Protein AF-A0A917JBJ4-F1 (afdb_monomer_lite)

pLDDT: mean 88.42, std 7.36, range [59.53, 96.94]

Secondary structure (DSSP, 8-state):
--EEETTTTEEEEETTEEESTT--HHHHHHHS-GGGEEEEE-SSSEEEEEEEEEEETTEEEEEEEEEETTEEEEEEEEEESSPPP---GGG--HHHHHHHHHHHHHHHHHHTGGGG---

Foldseek 3Di:
DAADPVVQRWGDLDPQDIDDQQAFPVSVCVVDPPVQWDWDDPVPQKIWTWGFQRDGPQKGKIWIFIDRHGTTDDIDMDIDNDGDDDDDPVPDDPVVVVVSVVVVVVVCCVRVNPVPDDD

Radius of gyration: 15.4 Å; chains: 1; bounding box: 36×36×40 Å

Organism: NCBI:txid2005073

Sequence (119 aa):
MPGFDLLKGQIILSENLILCVQTVPSQLFNYFKHEEVKFLDLKNGWMHYQLENVKIQDKYFKFDLAFLGERLKSISFSFQFQTYEPSSWDAWSEKEELQKYALYENWLTIEVGVHRNYP

Structure (mmCIF, N/CA/C/O backbone):
data_AF-A0A917JBJ4-F1
#
_entry.id   AF-A0A917JBJ4-F1
#
loop_
_atom_site.group_PDB
_atom_site.id
_atom_site.type_symbol
_atom_site.label_atom_id
_atom_site.label_alt_id
_atom_site.label_comp_id
_atom_site.label_asym_id
_atom_site.label_entity_id
_atom_site.label_seq_id
_atom_site.pdbx_PDB_ins_code
_atom_site.Cartn_x
_atom_site.Cartn_y
_atom_site.Cartn_z
_atom_site.occupancy
_atom_site.B_iso_or_equiv
_atom_site.auth_seq_id
_atom_site.auth_comp_id
_atom_site.auth_asym_id
_atom_site.auth_atom_id
_atom_site.pdbx_PDB_model_num
ATOM 1 N N . MET A 1 1 ? -17.135 -2.702 -6.523 1.00 68.00 1 MET A N 1
ATOM 2 C CA . MET A 1 1 ? -16.936 -1.756 -5.399 1.00 68.00 1 MET A CA 1
ATOM 3 C C . MET A 1 1 ? -15.459 -1.742 -5.031 1.00 68.00 1 MET A C 1
ATOM 5 O O . MET A 1 1 ? -14.867 -2.815 -5.096 1.00 68.00 1 MET A O 1
ATOM 9 N N . PRO A 1 2 ? -14.869 -0.583 -4.684 1.00 84.88 2 PRO A N 1
ATOM 10 C CA . PRO A 1 2 ? -13.490 -0.515 -4.212 1.00 84.88 2 PRO A CA 1
ATOM 11 C C . PRO A 1 2 ? -13.293 -1.336 -2.933 1.00 84.88 2 PRO A C 1
ATOM 13 O O . PRO A 1 2 ? -14.166 -1.330 -2.062 1.00 84.88 2 PRO A O 1
ATOM 16 N N . GLY A 1 3 ? -12.168 -2.035 -2.822 1.00 87.25 3 GLY A N 1
ATOM 17 C CA . GLY A 1 3 ? -11.895 -2.940 -1.707 1.00 87.25 3 GLY A CA 1
ATOM 18 C C . GLY A 1 3 ? -10.786 -3.943 -2.008 1.00 87.25 3 GLY A C 1
ATOM 19 O O . GLY A 1 3 ? -10.037 -3.794 -2.974 1.00 87.25 3 GLY A O 1
ATOM 20 N N . PHE A 1 4 ? -10.692 -4.972 -1.172 1.00 87.69 4 PHE A N 1
ATOM 21 C CA . PHE A 1 4 ? -9.635 -5.977 -1.223 1.00 87.69 4 PHE A CA 1
ATOM 22 C C . PHE A 1 4 ? -10.232 -7.338 -1.605 1.00 87.69 4 PHE A C 1
ATOM 24 O O . PHE A 1 4 ? -11.104 -7.853 -0.913 1.00 87.69 4 PHE A O 1
ATOM 31 N N . ASP A 1 5 ? -9.762 -7.930 -2.706 1.00 88.12 5 ASP A N 1
ATOM 32 C CA . ASP A 1 5 ? -10.025 -9.334 -3.051 1.00 88.12 5 ASP A CA 1
ATOM 33 C C . ASP A 1 5 ? -8.779 -10.147 -2.689 1.00 88.12 5 ASP A C 1
ATOM 35 O O . ASP A 1 5 ? -7.859 -10.352 -3.488 1.00 88.12 5 ASP A O 1
ATOM 39 N N . LEU A 1 6 ? -8.732 -10.567 -1.426 1.00 79.62 6 LEU A N 1
ATOM 40 C CA . LEU A 1 6 ? -7.573 -11.241 -0.847 1.00 79.62 6 LEU A CA 1
ATOM 41 C C . LEU A 1 6 ? -7.350 -12.641 -1.426 1.00 79.6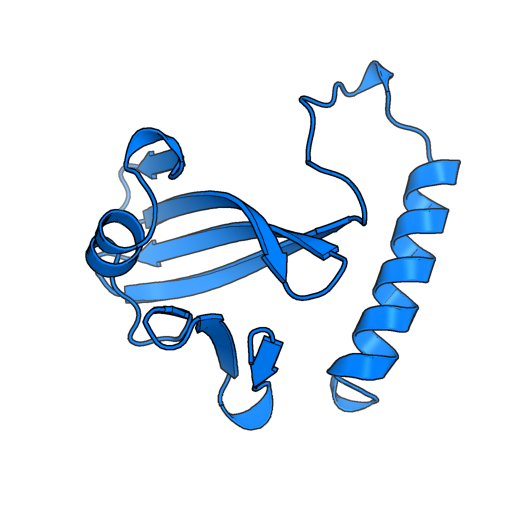2 6 LEU A C 1
ATOM 43 O O . LEU A 1 6 ? -6.209 -13.084 -1.509 1.00 79.62 6 LEU A O 1
ATOM 47 N N . LEU A 1 7 ? -8.411 -13.314 -1.888 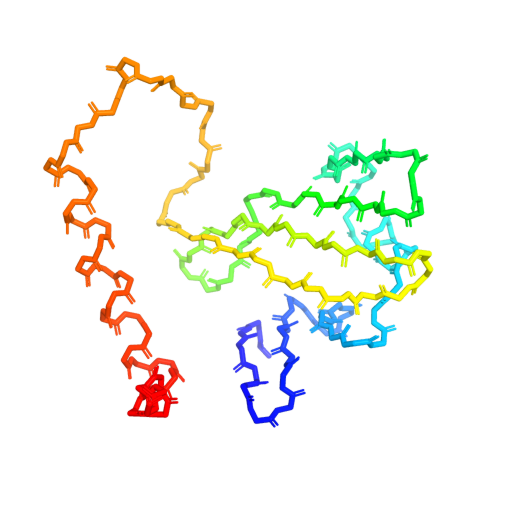1.00 81.88 7 LEU A N 1
ATOM 48 C CA . LEU A 1 7 ? -8.308 -14.641 -2.506 1.00 81.88 7 LEU A CA 1
ATOM 49 C C . LEU A 1 7 ? -7.540 -14.589 -3.828 1.00 81.88 7 LEU A C 1
ATOM 51 O O . LEU A 1 7 ? -6.841 -15.539 -4.179 1.00 81.88 7 LEU A O 1
ATOM 55 N N . LYS A 1 8 ? -7.663 -13.478 -4.558 1.00 86.31 8 LYS A N 1
ATOM 56 C CA . LYS A 1 8 ? -6.949 -13.257 -5.821 1.00 86.31 8 LYS A CA 1
ATOM 57 C C . LYS A 1 8 ? -5.694 -12.401 -5.668 1.00 86.31 8 LYS A C 1
ATOM 59 O O . LYS A 1 8 ? -4.992 -12.198 -6.657 1.00 86.31 8 LYS A O 1
ATOM 64 N N . GLY A 1 9 ? -5.421 -11.884 -4.469 1.00 85.44 9 GLY A N 1
ATOM 65 C CA . GLY A 1 9 ? -4.334 -10.936 -4.229 1.00 85.44 9 GLY A CA 1
ATOM 66 C C . GLY A 1 9 ? -4.514 -9.637 -5.017 1.00 85.44 9 GLY A C 1
ATOM 67 O O . GLY A 1 9 ? -3.570 -9.166 -5.652 1.00 85.44 9 GLY A O 1
ATOM 68 N N . GLN A 1 10 ? -5.736 -9.098 -5.038 1.00 91.94 10 GLN A N 1
ATOM 69 C CA . GLN A 1 10 ? -6.087 -7.904 -5.804 1.00 91.94 10 GLN A CA 1
ATOM 70 C C . GLN A 1 10 ? -6.599 -6.788 -4.895 1.00 91.94 10 GLN A C 1
ATOM 72 O O . GLN A 1 10 ? -7.366 -7.027 -3.962 1.00 91.94 10 GLN A O 1
ATOM 77 N N . ILE A 1 11 ? -6.227 -5.552 -5.217 1.00 92.31 11 ILE A N 1
ATOM 78 C CA . ILE A 1 11 ? -6.808 -4.348 -4.616 1.00 92.31 11 ILE A CA 1
ATOM 79 C C . ILE A 1 11 ? -7.584 -3.623 -5.707 1.00 92.31 11 ILE A C 1
ATOM 81 O O . ILE A 1 11 ? -7.017 -3.173 -6.701 1.00 92.31 11 ILE A O 1
ATOM 85 N N . ILE A 1 12 ? -8.894 -3.530 -5.535 1.00 92.75 12 ILE A N 1
ATOM 86 C CA . ILE A 1 12 ? -9.800 -2.912 -6.496 1.00 92.75 12 ILE A CA 1
ATOM 87 C C . ILE A 1 12 ? -9.949 -1.450 -6.087 1.00 92.75 12 ILE A C 1
ATOM 89 O O . ILE A 1 12 ? -10.547 -1.156 -5.053 1.00 92.75 12 ILE A O 1
ATOM 93 N N . LEU A 1 13 ? -9.410 -0.528 -6.883 1.00 91.00 13 LEU A N 1
ATOM 94 C CA . LEU A 1 13 ? -9.558 0.912 -6.641 1.00 91.00 13 LEU A CA 1
ATOM 95 C C . LEU A 1 13 ? -10.783 1.470 -7.368 1.00 91.00 13 LEU A C 1
ATOM 97 O O . LEU A 1 13 ? -11.498 2.319 -6.841 1.00 91.00 13 LEU A O 1
ATOM 101 N N . SER A 1 14 ? -11.055 0.951 -8.563 1.00 87.50 14 SER A N 1
ATOM 102 C CA . SER A 1 14 ? -12.265 1.209 -9.343 1.00 87.50 14 SER A CA 1
ATOM 103 C C . SER A 1 14 ? -12.475 0.088 -10.364 1.00 87.50 14 SER A C 1
ATOM 105 O O . SER A 1 14 ? -11.680 -0.847 -10.441 1.00 87.50 14 SER A O 1
ATOM 107 N N . GLU A 1 15 ? -13.520 0.191 -11.185 1.00 84.50 15 GLU A N 1
ATOM 108 C CA . GLU A 1 15 ? -13.716 -0.707 -12.335 1.00 84.50 15 GLU A CA 1
ATOM 109 C C . GLU A 1 15 ? -12.579 -0.605 -13.367 1.00 84.50 15 GLU A C 1
ATOM 111 O O . GLU A 1 15 ? -12.339 -1.551 -14.111 1.00 84.50 15 GLU A O 1
ATOM 116 N N . ASN A 1 16 ? -11.841 0.512 -13.370 1.00 87.38 16 ASN A N 1
ATOM 117 C CA . ASN A 1 16 ? -10.790 0.803 -14.346 1.00 87.38 16 ASN A CA 1
ATOM 118 C C . ASN A 1 16 ? -9.368 0.611 -13.797 1.00 87.38 16 ASN A C 1
ATOM 120 O O . ASN A 1 16 ? -8.409 0.707 -14.562 1.00 87.38 16 ASN A O 1
ATOM 124 N N . LEU A 1 17 ? -9.207 0.354 -12.494 1.00 91.38 17 LEU A N 1
ATOM 125 C CA . LEU A 1 17 ? -7.897 0.110 -11.895 1.00 91.38 17 LEU A CA 1
ATOM 126 C C . LEU A 1 17 ? -7.973 -0.950 -10.794 1.00 91.38 17 LEU A C 1
ATOM 128 O O . LEU A 1 17 ? -8.534 -0.733 -9.716 1.00 91.38 17 LEU A O 1
ATOM 132 N N . ILE A 1 18 ? -7.331 -2.080 -11.081 1.00 94.44 18 ILE A N 1
ATOM 133 C CA . ILE A 1 18 ? -7.101 -3.188 -10.158 1.00 94.44 18 ILE A CA 1
ATOM 134 C C . ILE A 1 18 ? -5.588 -3.324 -9.998 1.00 94.44 18 ILE A C 1
ATOM 136 O O . ILE A 1 18 ? -4.870 -3.497 -10.986 1.00 94.44 18 ILE A O 1
ATOM 140 N N . LEU A 1 19 ? -5.109 -3.232 -8.760 1.00 94.31 19 LEU A N 1
ATOM 141 C CA . LEU A 1 19 ? -3.712 -3.471 -8.423 1.00 94.31 19 LEU A CA 1
ATOM 142 C C . LEU A 1 19 ? -3.506 -4.967 -8.180 1.00 94.31 19 LEU A C 1
ATOM 144 O O . LEU A 1 19 ? -4.147 -5.555 -7.307 1.00 94.31 19 LEU A O 1
ATOM 148 N N . CYS A 1 20 ? -2.626 -5.580 -8.962 1.00 93.62 20 CYS A N 1
ATOM 149 C CA . CYS A 1 20 ? -2.291 -6.998 -8.924 1.00 93.62 20 CYS A CA 1
ATOM 150 C C . CYS A 1 20 ? -0.936 -7.246 -9.606 1.00 93.62 20 CYS A C 1
ATOM 152 O O . CYS A 1 20 ? -0.303 -6.333 -10.128 1.00 93.62 20 CYS A O 1
ATOM 154 N N . VAL A 1 21 ? -0.480 -8.498 -9.654 1.00 92.44 21 VAL A N 1
ATOM 155 C CA . VAL A 1 21 ? 0.819 -8.849 -10.263 1.00 92.44 21 VAL A CA 1
ATOM 156 C C . VAL A 1 21 ? 0.931 -8.490 -11.756 1.00 92.44 21 VAL A C 1
ATOM 158 O O . VAL A 1 21 ? 2.038 -8.370 -12.276 1.00 92.44 21 VAL A O 1
ATOM 161 N N . GLN A 1 22 ? -0.196 -8.315 -12.455 1.00 93.25 22 GLN A N 1
ATOM 162 C CA . GLN A 1 22 ? -0.236 -7.880 -13.855 1.00 93.25 22 GLN A CA 1
ATOM 163 C C . GLN A 1 22 ? -0.251 -6.355 -14.021 1.00 93.25 22 GLN A C 1
ATOM 165 O O . GLN A 1 22 ? -0.196 -5.882 -15.155 1.00 93.25 22 GLN A O 1
ATOM 170 N N .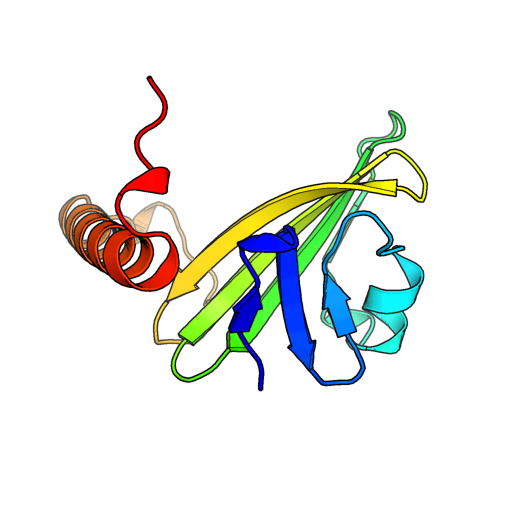 THR A 1 23 ? -0.348 -5.591 -12.931 1.00 94.81 23 THR A N 1
ATOM 171 C CA . THR A 1 23 ? -0.322 -4.133 -13.005 1.00 94.81 23 THR A CA 1
ATOM 172 C C . THR A 1 23 ? 1.018 -3.660 -13.554 1.00 94.81 23 THR A C 1
ATOM 174 O O . THR A 1 23 ? 2.071 -4.132 -13.123 1.00 94.81 23 THR A O 1
ATOM 177 N N . VAL A 1 24 ? 0.963 -2.699 -14.474 1.00 94.50 24 VAL A N 1
ATOM 178 C CA . VAL A 1 24 ? 2.124 -2.017 -15.059 1.00 94.50 24 VAL A CA 1
ATOM 179 C C . VAL A 1 24 ? 2.100 -0.524 -14.708 1.00 94.50 24 VAL A C 1
ATOM 181 O O . VAL A 1 24 ? 1.014 0.040 -14.533 1.00 94.50 24 VAL A O 1
ATOM 184 N N . PRO A 1 25 ? 3.256 0.159 -14.637 1.00 92.88 25 PRO A N 1
ATOM 185 C CA . PRO A 1 25 ? 3.317 1.575 -14.274 1.00 92.88 25 PRO A CA 1
ATOM 186 C C . PRO A 1 25 ? 2.425 2.497 -15.111 1.00 92.88 25 PRO A C 1
ATOM 188 O O . PRO A 1 25 ? 1.814 3.419 -14.574 1.00 92.88 25 PRO A O 1
ATOM 191 N N . SER A 1 26 ? 2.292 2.240 -16.415 1.00 91.62 26 SER A N 1
ATOM 192 C CA . SER A 1 26 ? 1.465 3.065 -17.307 1.00 91.62 26 SER A CA 1
ATOM 193 C C . SER A 1 26 ? -0.015 3.092 -16.907 1.00 91.62 26 SER A C 1
ATOM 195 O O . SER A 1 26 ? -0.678 4.109 -17.091 1.00 91.62 26 SER A O 1
ATOM 197 N N . GLN A 1 27 ? -0.533 2.027 -16.285 1.00 92.38 27 GLN A N 1
ATOM 198 C CA . GLN A 1 27 ? -1.905 2.009 -15.770 1.00 92.38 27 GLN A CA 1
ATOM 199 C C . GLN A 1 27 ? -2.101 2.993 -14.615 1.00 92.38 27 GLN A C 1
ATOM 201 O O . GLN A 1 27 ? -3.181 3.566 -14.493 1.00 92.38 27 GLN A O 1
ATOM 206 N N . LEU A 1 28 ? -1.064 3.228 -13.800 1.00 92.12 28 LEU A N 1
ATOM 207 C CA . LEU A 1 28 ? -1.127 4.192 -12.701 1.00 92.12 28 LEU A CA 1
ATOM 208 C C . LEU A 1 28 ? -1.287 5.612 -13.247 1.00 92.12 28 LEU A C 1
ATOM 210 O O . LEU A 1 28 ? -2.186 6.324 -12.821 1.00 92.12 28 LEU A O 1
ATOM 214 N N . PHE A 1 29 ? -0.480 5.992 -14.239 1.00 89.69 29 PHE A N 1
ATOM 215 C CA . PHE A 1 29 ? -0.524 7.329 -14.847 1.00 89.69 29 PHE A CA 1
ATOM 216 C C . PHE A 1 29 ? -1.745 7.578 -15.738 1.00 89.69 29 PHE A C 1
ATOM 218 O O . PHE A 1 29 ? -2.117 8.725 -15.963 1.00 89.69 29 PHE A O 1
ATOM 225 N N . ASN A 1 30 ? -2.371 6.521 -16.259 1.00 89.62 30 ASN A N 1
ATOM 226 C CA . ASN A 1 30 ? -3.625 6.649 -17.000 1.00 89.62 30 ASN A CA 1
ATOM 227 C C . ASN A 1 30 ? -4.820 6.906 -16.074 1.00 89.62 30 ASN A C 1
ATOM 229 O O . ASN A 1 30 ? -5.810 7.499 -16.499 1.00 89.62 30 ASN A O 1
ATOM 233 N N . TYR A 1 31 ? -4.753 6.408 -14.838 1.00 90.38 31 TYR A N 1
ATOM 234 C CA . TYR A 1 31 ? -5.841 6.515 -13.873 1.00 90.38 31 TYR A CA 1
ATOM 235 C C . TYR A 1 31 ? -5.695 7.729 -12.952 1.00 90.38 31 TYR A C 1
ATOM 237 O O . TYR A 1 31 ? -6.649 8.480 -12.759 1.00 90.38 31 TYR A O 1
ATOM 245 N N . PHE A 1 32 ? -4.507 7.916 -12.382 1.00 88.25 32 PHE A N 1
ATOM 246 C CA . PHE A 1 32 ? -4.162 9.065 -11.555 1.00 88.25 32 PHE A CA 1
ATOM 247 C C . PHE A 1 32 ? -3.584 10.171 -12.422 1.00 88.25 32 PHE A C 1
ATOM 249 O O . PHE A 1 32 ? -2.899 9.902 -13.410 1.00 88.25 32 PHE A O 1
ATOM 256 N N . LYS A 1 33 ? -3.794 11.430 -12.037 1.00 83.69 33 LYS A N 1
ATOM 257 C CA . LYS A 1 33 ? -3.079 12.518 -12.710 1.00 83.69 33 LYS A CA 1
ATOM 258 C C . LYS A 1 33 ? -1.584 12.360 -12.444 1.00 83.69 33 LYS A C 1
ATOM 260 O O . LYS A 1 33 ? -1.188 11.983 -11.346 1.00 83.69 33 LYS A O 1
ATOM 265 N N . HIS A 1 34 ? -0.740 12.689 -13.422 1.00 73.75 34 HIS A N 1
ATOM 266 C CA . HIS A 1 34 ? 0.718 12.556 -13.292 1.00 73.75 34 HIS A CA 1
ATOM 267 C C . HIS A 1 34 ? 1.292 13.201 -12.016 1.00 73.75 34 HIS A C 1
ATOM 269 O O . HIS A 1 34 ? 2.231 12.670 -11.436 1.00 73.75 34 HIS A O 1
ATOM 275 N N . GLU A 1 35 ? 0.715 14.318 -11.570 1.00 74.19 35 GLU A N 1
ATOM 276 C CA . GLU A 1 35 ? 1.107 15.050 -10.355 1.00 74.19 35 GLU A CA 1
ATOM 277 C C . GLU A 1 35 ? 0.749 14.337 -9.036 1.00 74.19 35 GLU A C 1
ATOM 279 O O . GLU A 1 35 ? 1.341 14.622 -7.998 1.00 74.19 35 GLU A O 1
ATOM 284 N N . GLU A 1 36 ? -0.187 13.389 -9.073 1.00 83.31 36 GLU A N 1
ATOM 285 C CA . GLU A 1 36 ? -0.661 12.627 -7.910 1.00 83.31 36 GLU A CA 1
ATOM 286 C C . GLU A 1 36 ? 0.172 11.356 -7.669 1.00 83.31 36 GLU A C 1
ATOM 288 O O . GLU A 1 36 ? 0.077 10.742 -6.605 1.00 83.31 36 GLU A O 1
ATOM 293 N N . VAL A 1 37 ? 1.009 10.966 -8.639 1.00 90.19 37 VAL A N 1
ATOM 294 C CA . VAL A 1 37 ? 1.874 9.784 -8.558 1.00 90.19 37 VAL A CA 1
ATOM 295 C C . VAL A 1 37 ? 3.310 10.224 -8.302 1.00 90.19 37 VAL A C 1
ATOM 297 O O . VAL A 1 37 ? 4.026 10.654 -9.207 1.00 90.19 37 VAL A O 1
ATOM 300 N N . LYS A 1 38 ? 3.769 10.069 -7.060 1.00 91.31 38 LYS A N 1
ATOM 301 C CA . LYS A 1 38 ? 5.186 10.255 -6.732 1.00 91.31 38 LYS A CA 1
ATOM 302 C C . LYS A 1 38 ? 5.966 9.035 -7.219 1.00 91.31 38 LYS A C 1
ATOM 304 O O . LYS A 1 38 ? 5.523 7.903 -7.046 1.00 91.31 38 LYS A O 1
ATOM 309 N N . PHE A 1 39 ? 7.132 9.258 -7.811 1.00 91.88 39 PHE A N 1
ATOM 310 C CA . PHE A 1 39 ? 7.958 8.203 -8.394 1.00 91.88 39 PHE A CA 1
ATOM 311 C C . PHE A 1 39 ? 9.405 8.308 -7.913 1.00 91.88 39 PHE A C 1
ATOM 313 O O . PHE A 1 39 ? 9.971 9.401 -7.864 1.00 91.88 39 PHE A O 1
ATOM 320 N N . LEU A 1 40 ? 10.005 7.161 -7.600 1.00 94.19 40 LEU A N 1
ATOM 321 C CA . LEU A 1 40 ? 11.406 7.033 -7.224 1.00 94.19 40 LEU A CA 1
ATOM 322 C C . LEU A 1 40 ? 12.060 5.882 -7.997 1.00 94.19 40 LEU A C 1
ATOM 324 O O . LEU A 1 40 ? 11.687 4.721 -7.842 1.00 94.19 40 LEU A O 1
ATOM 328 N N . ASP A 1 41 ? 13.076 6.211 -8.792 1.00 95.38 41 ASP A N 1
ATOM 329 C CA . ASP A 1 41 ? 13.951 5.244 -9.459 1.00 95.38 41 ASP A CA 1
ATOM 330 C C . ASP A 1 41 ? 15.209 5.022 -8.614 1.00 95.38 41 ASP A C 1
ATOM 332 O O . ASP A 1 41 ? 16.019 5.939 -8.443 1.00 95.38 41 ASP A O 1
ATOM 336 N N . LEU A 1 42 ? 15.388 3.799 -8.109 1.00 93.94 42 LEU A N 1
ATOM 337 C CA . LEU A 1 42 ? 16.540 3.423 -7.284 1.00 93.94 42 LEU A CA 1
ATOM 338 C C . LEU A 1 42 ? 17.811 3.141 -8.104 1.00 93.94 42 LEU A C 1
ATOM 340 O O . LEU A 1 42 ? 18.842 2.787 -7.533 1.00 93.94 42 LEU A O 1
ATOM 344 N N . LYS A 1 43 ? 17.764 3.284 -9.438 1.00 94.81 43 LYS A N 1
ATOM 345 C CA . LYS A 1 43 ? 18.890 3.093 -10.373 1.00 94.81 43 LYS A CA 1
ATOM 346 C C . LYS A 1 43 ? 19.510 1.694 -10.346 1.00 94.81 43 LYS A C 1
ATOM 348 O O . LYS A 1 43 ? 20.643 1.497 -10.773 1.00 94.81 43 LYS A O 1
ATOM 353 N N . ASN A 1 44 ? 18.744 0.707 -9.898 1.00 94.31 44 ASN A N 1
ATOM 354 C CA . ASN A 1 44 ? 19.122 -0.708 -9.849 1.00 94.31 44 ASN A CA 1
ATOM 355 C C . ASN A 1 44 ? 18.033 -1.618 -10.457 1.00 94.31 44 ASN A C 1
ATOM 357 O O . ASN A 1 44 ? 17.976 -2.811 -10.167 1.00 94.31 44 ASN A O 1
ATOM 361 N N . GLY A 1 45 ? 17.148 -1.039 -11.275 1.00 94.25 45 GLY A N 1
ATOM 362 C CA . GLY A 1 45 ? 15.989 -1.709 -11.868 1.00 94.25 45 GLY A CA 1
ATOM 363 C C . GLY A 1 45 ? 14.720 -1.658 -11.013 1.00 94.25 45 GLY A C 1
ATOM 364 O O . GLY A 1 45 ? 13.646 -1.962 -11.538 1.00 94.25 45 GLY A O 1
ATOM 365 N N . TRP A 1 46 ? 14.822 -1.259 -9.740 1.00 96.81 46 TRP A N 1
ATOM 366 C CA . TRP A 1 46 ? 13.665 -1.042 -8.877 1.00 96.81 46 TRP A CA 1
ATOM 367 C C . TRP A 1 46 ? 13.096 0.364 -9.014 1.00 96.81 46 TRP A C 1
ATOM 369 O O . TRP A 1 46 ? 13.819 1.363 -9.007 1.00 96.81 46 TRP A O 1
ATOM 379 N N . MET A 1 47 ? 11.773 0.416 -9.087 1.00 96.81 47 MET A N 1
ATOM 380 C CA . MET A 1 47 ? 10.985 1.630 -9.223 1.00 96.81 47 MET A CA 1
ATOM 381 C C . MET A 1 47 ? 9.858 1.615 -8.199 1.00 96.81 47 MET A C 1
ATOM 383 O O . MET A 1 47 ? 9.101 0.649 -8.133 1.00 96.81 47 MET A O 1
ATOM 387 N N . HIS A 1 48 ? 9.738 2.682 -7.419 1.00 96.69 48 HIS A N 1
ATOM 388 C CA . HIS A 1 48 ? 8.673 2.849 -6.438 1.00 96.69 48 HIS A CA 1
ATOM 389 C C . HIS A 1 48 ? 7.698 3.922 -6.909 1.00 96.69 48 HIS A C 1
ATOM 391 O O . HIS A 1 48 ? 8.111 5.018 -7.293 1.00 96.69 48 HIS A O 1
ATOM 397 N N . TYR A 1 49 ? 6.407 3.608 -6.854 1.00 95.88 49 TYR A N 1
ATOM 398 C CA . TYR A 1 49 ? 5.321 4.540 -7.136 1.00 95.88 49 TYR A CA 1
ATOM 399 C C . TYR A 1 49 ? 4.495 4.712 -5.872 1.00 95.88 49 TYR A C 1
ATOM 401 O O . TYR A 1 49 ? 3.971 3.738 -5.331 1.00 95.88 49 TYR A O 1
ATOM 409 N N . GLN A 1 50 ? 4.386 5.949 -5.405 1.00 94.81 50 GLN A N 1
ATOM 410 C CA . GLN A 1 50 ? 3.628 6.288 -4.214 1.00 94.81 50 GLN A CA 1
ATOM 411 C C . GLN A 1 50 ? 2.348 7.007 -4.604 1.00 94.81 50 GLN A C 1
ATOM 413 O O . GLN A 1 50 ? 2.369 8.006 -5.326 1.00 94.81 50 GLN A O 1
ATOM 418 N N . LEU A 1 51 ? 1.242 6.481 -4.090 1.00 93.75 51 LEU A N 1
ATOM 419 C CA . LEU A 1 51 ? -0.093 7.037 -4.239 1.00 93.75 51 LEU A CA 1
ATOM 420 C C . LEU A 1 51 ? -0.559 7.451 -2.851 1.00 93.75 51 LEU A C 1
ATOM 422 O O . LEU A 1 51 ? -0.555 6.635 -1.930 1.00 93.75 51 LEU A O 1
ATOM 426 N N . GLU A 1 52 ? -0.956 8.703 -2.684 1.00 91.88 52 GLU A N 1
ATOM 427 C CA . GLU A 1 52 ? -1.452 9.222 -1.409 1.00 91.88 52 GLU A CA 1
ATOM 428 C C . GLU A 1 52 ? -2.930 9.586 -1.531 1.00 91.88 52 GLU A C 1
ATOM 430 O O . GLU A 1 52 ? -3.420 9.896 -2.614 1.00 91.88 52 GLU A O 1
ATOM 435 N N . ASN A 1 53 ? -3.650 9.553 -0.407 1.00 91.81 53 ASN A N 1
ATOM 436 C CA . ASN A 1 53 ? -5.058 9.952 -0.330 1.00 91.81 53 ASN A CA 1
ATOM 437 C C . ASN A 1 53 ? -6.009 9.169 -1.255 1.00 91.81 53 ASN A C 1
ATOM 439 O O . ASN A 1 53 ? -7.071 9.668 -1.632 1.00 91.81 53 ASN A O 1
ATOM 443 N N . VAL A 1 54 ? -5.682 7.912 -1.565 1.00 91.56 54 VAL A N 1
ATOM 444 C CA . VAL A 1 54 ? -6.557 7.035 -2.351 1.00 91.56 54 VAL A CA 1
ATOM 445 C C . VAL A 1 54 ? -7.746 6.621 -1.488 1.00 91.56 54 VAL A C 1
ATOM 447 O O . VAL A 1 54 ? -7.595 5.886 -0.513 1.00 91.56 54 VAL A O 1
ATOM 450 N N . LYS A 1 55 ? -8.943 7.103 -1.826 1.00 90.75 55 LYS A N 1
ATOM 451 C CA . LYS A 1 55 ? -10.146 6.830 -1.038 1.00 90.75 55 LYS A CA 1
ATOM 452 C C . LYS A 1 55 ? -10.718 5.447 -1.352 1.00 90.75 55 LYS A C 1
ATOM 454 O O . LYS A 1 55 ? -11.140 5.189 -2.477 1.00 90.75 55 LYS A O 1
ATOM 459 N N . ILE A 1 56 ? -10.800 4.589 -0.338 1.00 89.75 56 ILE A N 1
ATOM 460 C CA . ILE A 1 56 ? -11.478 3.290 -0.394 1.00 89.75 56 ILE A CA 1
ATOM 461 C C . ILE A 1 56 ? -12.481 3.268 0.757 1.00 89.75 56 ILE A C 1
ATOM 463 O O . ILE A 1 56 ? -12.098 3.283 1.926 1.00 89.75 56 ILE A O 1
ATOM 467 N N . GLN A 1 57 ? -13.773 3.261 0.419 1.00 87.75 57 GLN A N 1
ATOM 468 C CA . GLN A 1 57 ? -14.867 3.423 1.383 1.00 87.75 57 GLN A CA 1
ATOM 469 C C . GLN A 1 57 ? -14.715 4.730 2.200 1.00 87.75 57 GLN A C 1
ATOM 471 O O . GLN A 1 57 ? -14.677 5.823 1.628 1.00 87.75 57 GLN A O 1
ATOM 476 N N . ASP A 1 58 ? -14.651 4.633 3.526 1.00 89.69 58 ASP A N 1
ATOM 477 C CA . ASP A 1 58 ? -14.507 5.723 4.499 1.00 89.69 58 ASP A CA 1
ATOM 478 C C . ASP A 1 58 ? -13.044 6.003 4.898 1.00 89.69 58 ASP A C 1
ATOM 480 O O . ASP A 1 58 ? -12.792 6.805 5.795 1.00 89.69 58 ASP A O 1
ATOM 484 N N . LYS A 1 59 ? -12.076 5.356 4.239 1.00 91.06 59 LYS A N 1
ATOM 485 C CA . LYS A 1 59 ? -10.649 5.430 4.573 1.00 91.06 59 LYS A CA 1
ATOM 486 C C . LYS A 1 59 ? -9.848 6.021 3.418 1.00 91.06 59 LYS A C 1
ATOM 488 O O . LYS A 1 59 ? -10.166 5.819 2.244 1.00 91.06 59 LYS A O 1
ATOM 493 N N . TYR A 1 60 ? -8.774 6.714 3.766 1.00 93.00 60 TYR A N 1
ATOM 494 C CA . TYR A 1 60 ? -7.766 7.205 2.838 1.00 93.00 60 TYR A CA 1
ATOM 495 C C . TYR A 1 60 ? -6.522 6.345 2.974 1.00 93.00 60 TYR A C 1
ATOM 497 O O . TYR A 1 60 ? -5.991 6.191 4.072 1.00 93.00 60 TYR A O 1
ATOM 505 N N . PHE A 1 61 ? -6.073 5.790 1.856 1.00 93.06 61 PHE A N 1
ATOM 506 C CA . PHE A 1 61 ? -4.914 4.920 1.779 1.00 93.06 61 PHE A CA 1
ATOM 507 C C . PHE A 1 61 ? -3.716 5.656 1.188 1.00 93.06 61 PHE A C 1
ATOM 509 O O . PHE A 1 61 ? -3.843 6.467 0.265 1.00 93.06 61 PHE A O 1
ATOM 516 N N . LYS A 1 62 ? -2.543 5.305 1.705 1.00 93.56 62 LYS A N 1
ATOM 517 C CA . LYS A 1 62 ? -1.251 5.565 1.086 1.00 93.56 62 LYS A CA 1
ATOM 518 C C . LYS A 1 62 ? -0.667 4.236 0.625 1.00 93.56 62 LY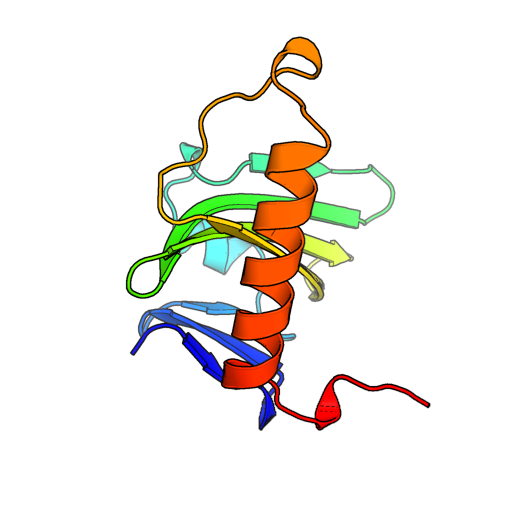S A C 1
ATOM 520 O O . LYS A 1 62 ? -0.444 3.359 1.457 1.00 93.56 62 LYS A O 1
ATOM 525 N N . PHE A 1 63 ? -0.417 4.108 -0.673 1.00 94.56 63 PHE A N 1
ATOM 526 C CA . PHE A 1 63 ? 0.200 2.938 -1.294 1.00 94.56 63 PHE A CA 1
ATOM 527 C C . PHE A 1 63 ? 1.642 3.241 -1.704 1.00 94.56 63 PHE A C 1
ATOM 529 O O . PHE A 1 63 ? 1.922 4.316 -2.228 1.00 94.56 63 PHE A O 1
ATOM 536 N N . ASP A 1 64 ? 2.527 2.268 -1.514 1.00 95.56 64 ASP A N 1
ATOM 537 C CA . ASP A 1 64 ? 3.846 2.176 -2.137 1.00 95.56 64 ASP A CA 1
ATOM 538 C C . ASP A 1 64 ? 3.865 0.903 -2.992 1.00 95.56 64 ASP A C 1
ATOM 540 O O . ASP A 1 64 ? 3.675 -0.210 -2.493 1.00 95.56 64 ASP A O 1
ATOM 544 N N . LEU A 1 65 ? 4.013 1.082 -4.302 1.00 96.50 65 LEU A N 1
ATOM 545 C CA . LEU A 1 65 ? 4.066 0.002 -5.274 1.00 96.50 65 LEU A CA 1
ATOM 546 C C . LEU A 1 65 ? 5.501 -0.134 -5.769 1.00 96.50 65 LEU A C 1
ATOM 548 O O . LEU A 1 65 ? 6.003 0.765 -6.446 1.00 96.50 65 LEU A O 1
ATOM 552 N N . ALA A 1 66 ? 6.139 -1.263 -5.467 1.00 96.75 66 ALA A N 1
ATOM 553 C CA . ALA A 1 66 ? 7.498 -1.535 -5.916 1.00 96.75 66 ALA A CA 1
ATOM 554 C C . ALA A 1 66 ? 7.485 -2.436 -7.151 1.00 96.75 66 ALA A C 1
ATOM 556 O O . ALA A 1 66 ? 6.938 -3.547 -7.146 1.00 96.75 66 ALA A O 1
ATOM 557 N N . PHE A 1 67 ? 8.131 -1.960 -8.205 1.00 96.94 67 PHE A N 1
ATOM 558 C CA . PHE A 1 67 ? 8.271 -2.634 -9.481 1.00 96.94 67 PHE A CA 1
ATOM 559 C C . PHE A 1 67 ? 9.728 -2.997 -9.729 1.00 96.94 67 PHE A C 1
ATOM 561 O O . PHE A 1 67 ? 10.635 -2.243 -9.384 1.00 96.94 67 PHE A O 1
ATOM 568 N N . LEU A 1 68 ? 9.936 -4.130 -10.395 1.00 96.06 68 LEU A N 1
ATOM 569 C CA . LEU A 1 68 ? 11.212 -4.492 -11.004 1.00 96.06 68 LEU A CA 1
ATOM 570 C C . LEU A 1 68 ? 11.007 -4.526 -12.523 1.00 96.06 68 LEU A C 1
ATOM 572 O O . LEU A 1 68 ? 10.394 -5.464 -13.048 1.00 96.06 68 LEU A O 1
ATOM 576 N N . GLY A 1 69 ? 11.469 -3.482 -13.216 1.00 90.12 69 GLY A N 1
ATOM 577 C CA . GLY A 1 69 ? 11.042 -3.197 -14.591 1.00 90.12 69 GLY A CA 1
ATOM 578 C C . GLY A 1 69 ? 9.525 -2.965 -14.671 1.00 90.12 69 GLY A C 1
ATOM 579 O O . GLY A 1 69 ? 8.965 -2.249 -13.853 1.00 90.12 69 GLY A O 1
ATOM 580 N N . GLU A 1 70 ? 8.839 -3.620 -15.608 1.00 91.69 70 GLU A N 1
ATOM 581 C CA . GLU A 1 70 ? 7.377 -3.508 -15.803 1.00 91.69 70 GLU A CA 1
ATOM 582 C C . GLU A 1 70 ? 6.551 -4.450 -14.901 1.00 91.69 70 GLU A C 1
ATOM 584 O O . GLU A 1 70 ? 5.367 -4.664 -15.137 1.00 91.69 70 GLU A O 1
ATOM 589 N N . ARG A 1 71 ? 7.161 -5.093 -13.896 1.00 93.38 71 ARG A N 1
ATOM 590 C CA . ARG A 1 71 ? 6.479 -6.104 -13.069 1.00 93.38 71 ARG A CA 1
ATOM 591 C C . ARG A 1 71 ? 6.295 -5.618 -11.644 1.00 93.38 71 ARG A C 1
ATOM 593 O O . ARG A 1 71 ? 7.293 -5.406 -10.953 1.00 93.38 71 ARG A O 1
ATOM 600 N N . LEU A 1 72 ? 5.046 -5.549 -11.184 1.00 96.00 72 LEU A N 1
ATOM 601 C CA . LEU A 1 72 ? 4.735 -5.293 -9.781 1.00 96.00 72 LEU A CA 1
ATOM 602 C C . LEU A 1 72 ? 5.228 -6.455 -8.906 1.00 96.00 72 LEU A C 1
ATOM 604 O O . LEU A 1 72 ? 4.938 -7.624 -9.176 1.00 96.00 72 LEU A O 1
ATOM 608 N N . LYS A 1 73 ? 6.008 -6.135 -7.872 1.00 95.69 73 LYS A N 1
ATOM 609 C CA . LYS A 1 73 ? 6.611 -7.110 -6.951 1.00 95.69 73 LYS A CA 1
ATOM 610 C C . LYS A 1 73 ? 6.051 -7.030 -5.547 1.00 95.69 73 LYS A C 1
ATOM 612 O O . LYS A 1 73 ? 5.929 -8.065 -4.899 1.00 95.69 73 LYS A O 1
ATOM 617 N N . SER A 1 74 ? 5.698 -5.835 -5.095 1.00 94.00 74 SER A N 1
ATOM 618 C CA . SER A 1 74 ? 5.083 -5.650 -3.789 1.00 94.00 74 SER A CA 1
ATOM 619 C C . SER A 1 74 ? 4.147 -4.458 -3.791 1.00 94.00 74 SER A C 1
ATOM 621 O O . SER A 1 74 ? 4.386 -3.459 -4.471 1.00 94.00 74 SER A O 1
ATOM 623 N N . ILE A 1 75 ? 3.104 -4.576 -2.977 1.00 93.69 75 ILE A N 1
ATOM 624 C CA . ILE A 1 75 ? 2.243 -3.470 -2.590 1.00 93.69 75 ILE A CA 1
ATOM 625 C C . ILE A 1 75 ? 2.353 -3.359 -1.077 1.00 93.69 75 ILE A C 1
ATOM 627 O O . ILE A 1 75 ? 2.033 -4.307 -0.361 1.00 93.69 75 ILE A O 1
ATOM 631 N N . SER A 1 76 ? 2.785 -2.199 -0.610 1.00 92.44 76 SER A N 1
ATOM 632 C CA . SER A 1 76 ? 2.763 -1.830 0.799 1.00 92.44 76 SER A CA 1
ATOM 633 C C . SER A 1 76 ? 1.759 -0.706 0.972 1.00 92.44 76 SER A C 1
ATOM 635 O O . SER A 1 76 ? 1.645 0.162 0.106 1.00 92.44 76 SER A O 1
ATOM 637 N N . PHE A 1 77 ? 1.010 -0.700 2.070 1.00 92.31 77 PHE A N 1
ATOM 638 C CA . PHE A 1 77 ? 0.060 0.374 2.311 1.00 92.31 77 PHE A CA 1
ATOM 639 C C . PHE A 1 77 ? -0.153 0.671 3.784 1.00 92.31 77 PHE A C 1
ATOM 641 O O . PHE A 1 77 ? 0.098 -0.145 4.665 1.00 92.31 77 PHE A O 1
ATOM 648 N N . SER A 1 78 ? -0.660 1.873 4.011 1.00 91.44 78 SER A N 1
ATOM 649 C CA . SER A 1 78 ? -1.237 2.328 5.269 1.00 91.44 78 SER A CA 1
ATOM 650 C C . SER A 1 78 ? -2.566 3.017 4.957 1.00 91.44 78 SER A C 1
ATOM 652 O O . SER A 1 78 ? -2.813 3.404 3.813 1.00 91.44 78 SER A O 1
ATOM 654 N N . PHE A 1 79 ? -3.429 3.158 5.955 1.00 91.94 79 PHE A N 1
ATOM 655 C CA . PHE A 1 79 ? -4.635 3.966 5.877 1.00 91.94 79 PHE A CA 1
ATOM 656 C C . PHE A 1 79 ? -4.895 4.783 7.147 1.00 91.94 79 PHE A C 1
ATOM 658 O O . PHE A 1 79 ? -4.371 4.508 8.230 1.00 91.94 79 PHE A O 1
ATOM 665 N N . GLN A 1 80 ? -5.767 5.774 7.000 1.00 89.81 80 GLN A N 1
ATOM 666 C CA . GLN A 1 80 ? -6.349 6.574 8.075 1.00 89.81 80 GLN A CA 1
ATOM 667 C C . GLN A 1 80 ? -7.728 7.103 7.648 1.00 89.81 80 GLN A C 1
ATOM 669 O O . GLN A 1 80 ? -8.111 7.009 6.484 1.00 89.81 80 GLN A O 1
ATOM 674 N N . PHE A 1 81 ? -8.502 7.650 8.586 1.00 86.81 81 PHE A N 1
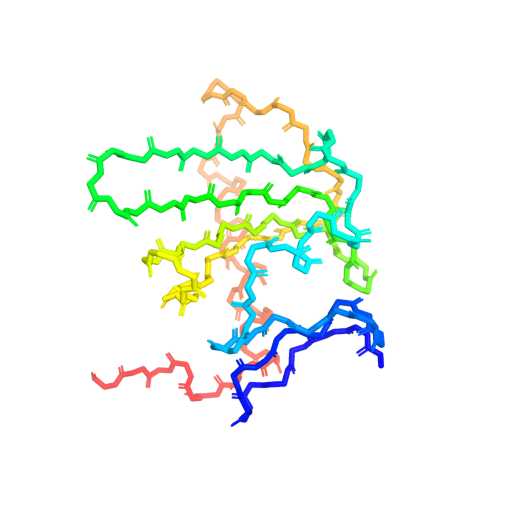ATOM 675 C CA . PHE A 1 81 ? -9.849 8.180 8.306 1.00 86.81 81 PHE A CA 1
ATOM 676 C C . PHE A 1 81 ? -9.855 9.612 7.752 1.00 86.81 81 PHE A C 1
ATOM 678 O O . PHE A 1 81 ? -10.887 10.102 7.297 1.00 86.81 81 PHE A O 1
ATOM 685 N N . GLN A 1 82 ? -8.710 10.290 7.785 1.00 86.50 82 GLN A N 1
ATOM 686 C CA . GLN A 1 82 ? -8.522 11.648 7.274 1.00 86.50 82 GLN A CA 1
ATOM 687 C C . GLN A 1 82 ? -7.462 11.645 6.173 1.00 86.50 82 GLN A C 1
ATOM 689 O O . GLN A 1 82 ? -6.718 10.674 6.030 1.00 86.50 82 GLN A O 1
ATOM 694 N N . THR A 1 83 ? -7.379 12.713 5.387 1.00 83.81 83 THR A N 1
ATOM 695 C CA . THR A 1 83 ? -6.324 12.855 4.380 1.00 83.81 83 THR A CA 1
ATOM 696 C C . THR A 1 83 ? -4.947 12.918 5.038 1.00 83.81 83 THR A C 1
ATOM 698 O O . THR A 1 83 ? -4.786 13.435 6.141 1.00 83.81 83 THR A O 1
ATOM 701 N N . TYR A 1 84 ? -3.955 12.328 4.382 1.00 79.94 84 TYR A N 1
ATOM 702 C CA . TYR A 1 84 ? -2.554 12.436 4.747 1.00 79.94 84 TYR A CA 1
ATOM 703 C C . TYR A 1 84 ? -2.103 13.876 4.550 1.00 79.94 84 TYR A C 1
ATOM 705 O O . TYR A 1 84 ? -2.069 14.372 3.424 1.00 79.94 84 TYR A O 1
ATOM 713 N N . GLU A 1 85 ? -1.733 14.501 5.659 1.00 77.56 85 GLU A N 1
ATOM 714 C CA . GLU A 1 85 ? -1.024 15.771 5.695 1.00 77.56 85 GLU A CA 1
ATOM 715 C C . GLU A 1 85 ? 0.480 15.512 5.883 1.00 77.56 85 GLU A C 1
ATOM 717 O O . GLU A 1 85 ? 0.865 14.458 6.406 1.00 77.56 85 GLU A O 1
ATOM 722 N N . PRO A 1 86 ? 1.359 16.444 5.478 1.00 71.25 86 PRO A N 1
ATOM 723 C CA . PRO A 1 86 ? 2.785 16.347 5.764 1.00 71.25 86 PRO A CA 1
ATOM 724 C C . PRO A 1 86 ? 3.032 16.222 7.276 1.00 71.25 86 PRO A C 1
ATOM 726 O O . PRO A 1 86 ? 2.806 17.162 8.034 1.00 71.25 86 PRO A O 1
ATOM 729 N N . SER A 1 87 ? 3.498 15.056 7.723 1.00 70.56 87 SER A N 1
ATOM 730 C CA . SER A 1 87 ? 3.820 14.792 9.129 1.00 70.56 87 SER A CA 1
ATOM 731 C C . SER A 1 87 ? 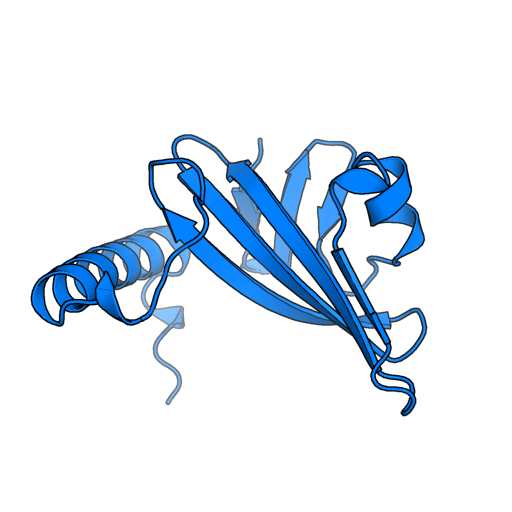5.301 15.042 9.416 1.00 70.56 87 SER A C 1
ATOM 733 O O . SER A 1 87 ? 6.154 14.658 8.613 1.00 70.56 87 SER A O 1
ATOM 735 N N . SER A 1 88 ? 5.623 15.605 10.581 1.00 78.44 88 SER A N 1
ATOM 736 C CA . SER A 1 88 ? 6.994 15.680 11.101 1.00 78.44 88 SER A CA 1
ATOM 737 C C . SER A 1 88 ? 7.214 14.659 12.218 1.00 78.44 88 SER A C 1
ATOM 739 O O . SER A 1 88 ? 6.266 14.223 12.870 1.00 78.44 88 SER A O 1
ATOM 741 N N . TRP A 1 89 ? 8.476 14.302 12.472 1.00 81.25 89 TRP A N 1
ATOM 742 C CA . TRP A 1 89 ? 8.843 13.476 13.629 1.00 81.25 89 TRP A CA 1
ATOM 743 C C . TRP A 1 89 ? 8.469 14.131 14.963 1.00 81.25 89 TRP A C 1
ATOM 745 O O . TRP A 1 89 ? 8.185 13.427 15.924 1.00 81.25 89 TRP A O 1
ATOM 755 N N . ASP A 1 90 ? 8.395 15.462 15.004 1.00 85.88 90 ASP A N 1
ATOM 756 C CA . ASP A 1 90 ? 7.989 16.209 16.199 1.00 85.88 90 ASP A CA 1
ATOM 757 C C . ASP A 1 90 ? 6.501 16.033 16.536 1.00 85.88 90 ASP A C 1
ATOM 759 O O . ASP A 1 90 ? 6.095 16.248 17.675 1.00 85.88 90 ASP A O 1
ATOM 763 N N . ALA A 1 91 ? 5.685 15.639 15.554 1.00 81.88 91 ALA A N 1
ATOM 764 C CA . ALA A 1 91 ? 4.265 15.349 15.735 1.00 81.88 91 ALA A CA 1
ATOM 765 C C . ALA A 1 91 ? 4.001 13.880 16.112 1.00 81.88 91 ALA A C 1
ATOM 767 O O . ALA A 1 91 ? 2.847 13.470 16.190 1.00 81.88 91 ALA A O 1
ATOM 768 N N . TRP A 1 92 ? 5.046 13.071 16.308 1.00 88.00 92 TRP A N 1
ATOM 769 C CA . TRP A 1 92 ? 4.902 11.663 16.657 1.00 88.00 92 TRP A CA 1
ATOM 770 C C . TRP A 1 92 ? 4.626 11.476 18.151 1.00 88.00 92 TRP A C 1
ATOM 772 O O . TRP A 1 92 ? 5.298 12.064 19.001 1.00 88.00 92 TRP A O 1
ATOM 782 N N . SER A 1 93 ? 3.696 10.581 18.489 1.00 89.56 93 SER A N 1
ATOM 783 C CA . SER A 1 93 ? 3.516 10.115 19.861 1.00 89.56 93 SER A CA 1
ATOM 784 C C . SER A 1 93 ? 3.215 8.618 19.932 1.00 89.56 93 SER A C 1
ATOM 786 O O . SER A 1 93 ? 2.417 8.083 19.162 1.00 89.56 93 SER A O 1
ATOM 788 N N . GLU A 1 94 ? 3.800 7.935 20.920 1.00 92.75 94 GLU A N 1
ATOM 789 C CA . GLU A 1 94 ? 3.551 6.506 21.170 1.00 92.75 94 GLU A CA 1
ATOM 790 C C . GLU A 1 94 ? 2.058 6.220 21.376 1.00 92.75 94 GLU A C 1
ATOM 792 O O . GLU A 1 94 ? 1.523 5.225 20.891 1.00 92.75 94 GLU A O 1
ATOM 797 N N . LYS A 1 95 ? 1.359 7.132 22.058 1.00 92.81 95 LYS A N 1
ATOM 798 C CA . LYS A 1 95 ? -0.079 7.022 22.306 1.00 92.81 95 LYS A CA 1
ATOM 799 C C . LYS A 1 95 ? -0.880 6.947 21.003 1.00 92.81 95 LYS A C 1
ATOM 801 O O . LYS A 1 95 ? -1.795 6.130 20.911 1.00 92.81 95 LYS A O 1
ATOM 806 N N . GLU A 1 96 ? -0.570 7.788 20.021 1.00 87.75 96 GLU A N 1
ATOM 807 C CA . GLU A 1 96 ? -1.248 7.768 18.720 1.00 87.75 96 GLU A CA 1
ATOM 808 C C . GLU A 1 96 ? -0.887 6.517 17.920 1.00 87.75 96 GLU A C 1
ATOM 810 O O . GLU A 1 96 ? -1.763 5.914 17.302 1.00 87.75 96 GLU A O 1
ATOM 815 N N . GLU A 1 97 ? 0.367 6.067 17.976 1.00 89.81 97 GLU A N 1
ATOM 816 C CA . GLU A 1 97 ? 0.776 4.829 17.307 1.00 89.81 97 GLU A CA 1
ATOM 817 C C . GLU A 1 97 ? 0.107 3.588 17.903 1.00 89.81 97 GLU A C 1
ATOM 819 O O . GLU A 1 97 ? -0.323 2.715 17.154 1.00 89.81 97 GLU A O 1
ATOM 824 N N . LEU A 1 98 ? -0.087 3.523 19.223 1.00 93.44 98 LEU A N 1
ATOM 825 C CA . LEU A 1 98 ? -0.852 2.443 19.858 1.00 93.44 98 LEU A CA 1
ATOM 826 C C . LEU A 1 98 ? -2.329 2.453 19.435 1.00 93.44 98 LEU A C 1
ATOM 828 O O . LEU A 1 98 ? -2.937 1.393 19.266 1.00 93.44 98 LEU A O 1
ATOM 832 N N . GLN A 1 99 ? -2.915 3.635 19.224 1.00 90.62 99 GLN A N 1
ATOM 833 C CA . GLN A 1 99 ? -4.277 3.754 18.692 1.00 90.62 99 GLN A CA 1
ATOM 834 C C . GLN A 1 99 ? -4.356 3.290 17.234 1.00 90.62 99 GLN A C 1
ATOM 836 O O . GLN A 1 99 ? -5.271 2.541 16.881 1.00 90.62 99 GLN A O 1
ATOM 841 N N . LYS A 1 100 ? -3.388 3.684 16.396 1.00 89.25 100 LYS A N 1
ATOM 842 C CA . LYS A 1 100 ? -3.271 3.186 15.018 1.00 89.25 100 LYS A CA 1
ATOM 843 C C . LYS A 1 100 ? -3.079 1.673 15.010 1.00 89.25 100 LYS A C 1
ATOM 845 O O . LYS A 1 100 ? -3.784 0.989 14.285 1.00 89.25 100 LYS A O 1
ATOM 850 N N . TYR A 1 101 ? -2.215 1.133 15.862 1.00 91.44 101 TYR A N 1
ATOM 851 C CA . TYR A 1 101 ? -2.011 -0.308 15.982 1.00 91.44 101 TYR A CA 1
ATOM 852 C C . TYR A 1 101 ? -3.328 -1.050 16.253 1.00 91.44 101 TYR A C 1
ATOM 854 O O . TYR A 1 101 ? -3.691 -1.947 15.496 1.00 91.44 101 TYR A O 1
ATOM 862 N N . ALA A 1 102 ? -4.097 -0.626 17.262 1.00 91.81 102 ALA A N 1
ATOM 863 C CA . ALA A 1 102 ? -5.388 -1.244 17.576 1.00 91.81 102 ALA A CA 1
ATOM 864 C C . ALA A 1 102 ? -6.390 -1.151 16.409 1.00 91.81 102 ALA A C 1
ATOM 866 O O . ALA A 1 102 ? -7.120 -2.105 16.129 1.00 91.81 102 ALA A O 1
ATOM 867 N N . LEU A 1 103 ? -6.406 -0.016 15.702 1.00 91.44 103 LEU A N 1
ATOM 868 C CA . LEU A 1 103 ? -7.228 0.176 14.509 1.00 91.44 103 LEU A CA 1
ATOM 869 C C . LEU A 1 103 ? -6.852 -0.810 13.392 1.00 91.44 103 LEU A C 1
ATOM 871 O O . LEU A 1 103 ? -7.738 -1.430 12.801 1.00 91.44 103 LEU A O 1
ATOM 875 N N . TYR A 1 104 ? -5.559 -0.957 13.104 1.00 90.06 104 TYR A N 1
ATOM 876 C CA . TYR A 1 104 ? -5.066 -1.845 12.051 1.00 90.06 104 TYR A CA 1
ATOM 877 C C . TYR A 1 104 ? -5.292 -3.309 12.406 1.00 90.06 104 TYR A C 1
ATOM 879 O O . TYR A 1 104 ? -5.741 -4.068 11.554 1.00 90.06 104 TYR A O 1
ATOM 887 N N . GLU A 1 105 ? -5.062 -3.699 13.658 1.00 90.06 105 GLU A N 1
ATOM 888 C CA . GLU A 1 105 ? -5.338 -5.052 14.145 1.00 90.06 105 GLU A CA 1
ATOM 889 C C . GLU A 1 105 ? -6.809 -5.438 13.962 1.00 90.06 105 GLU A C 1
ATOM 891 O O . GLU A 1 105 ? -7.121 -6.534 13.483 1.00 90.06 105 GLU A O 1
ATOM 896 N N . ASN A 1 106 ? -7.722 -4.519 14.285 1.00 90.06 106 ASN A N 1
ATOM 897 C CA . ASN A 1 106 ? -9.148 -4.732 14.069 1.00 90.06 106 ASN A CA 1
ATOM 898 C C . ASN A 1 106 ? -9.486 -4.818 12.572 1.00 90.06 106 ASN A C 1
ATOM 900 O O . ASN A 1 106 ? -10.177 -5.741 12.148 1.00 90.06 106 ASN A O 1
ATOM 904 N N . TRP A 1 107 ? -8.956 -3.901 11.757 1.00 88.44 107 TRP A N 1
ATOM 905 C CA . TRP A 1 107 ? -9.176 -3.906 10.309 1.00 88.44 107 TRP A CA 1
ATOM 906 C C . TRP A 1 107 ? -8.663 -5.191 9.646 1.00 88.44 107 TRP A C 1
ATOM 908 O O . TRP A 1 107 ? -9.397 -5.827 8.897 1.00 88.44 107 TRP A O 1
ATOM 918 N N . LEU A 1 108 ? -7.448 -5.632 9.984 1.00 86.56 108 LEU A N 1
ATOM 919 C CA . LEU A 1 108 ? -6.875 -6.890 9.500 1.00 86.56 108 LEU A CA 1
ATOM 920 C C . LEU A 1 108 ? -7.721 -8.094 9.917 1.00 86.56 108 LEU A C 1
ATOM 922 O O . LEU A 1 108 ? -7.906 -9.019 9.131 1.00 86.56 108 LEU A O 1
ATOM 926 N N . THR A 1 109 ? -8.247 -8.088 11.142 1.00 87.50 109 THR A N 1
ATOM 927 C CA . THR A 1 109 ? -9.123 -9.163 11.621 1.00 87.50 109 THR A CA 1
ATOM 928 C C . THR A 1 109 ? -10.434 -9.215 10.833 1.00 87.50 109 THR A C 1
ATOM 930 O O . THR A 1 109 ? -10.907 -10.309 10.537 1.00 87.50 109 THR A O 1
ATOM 933 N N . ILE A 1 110 ? -10.998 -8.064 10.457 1.00 86.12 110 ILE A N 1
ATOM 934 C CA . ILE A 1 110 ? -12.238 -7.975 9.671 1.00 86.12 110 ILE A CA 1
ATOM 935 C C . ILE A 1 110 ? -12.012 -8.388 8.211 1.00 86.12 110 ILE A C 1
ATOM 937 O O . ILE A 1 110 ? -12.791 -9.174 7.679 1.00 86.12 110 ILE A O 1
ATOM 941 N N . GLU A 1 111 ? -10.962 -7.873 7.568 1.00 82.75 111 GLU A N 1
ATOM 942 C CA . GLU A 1 111 ? -10.738 -8.068 6.129 1.00 82.75 111 GLU A CA 1
ATOM 943 C C . GLU A 1 111 ? -10.029 -9.392 5.815 1.00 82.75 111 GLU A C 1
ATOM 945 O O . GLU A 1 111 ? -10.414 -10.093 4.884 1.00 82.75 111 GLU A O 1
ATOM 950 N N . VAL A 1 112 ? -8.991 -9.747 6.584 1.00 80.12 112 VAL A N 1
ATOM 951 C CA . VAL A 1 112 ? -8.122 -10.915 6.326 1.00 80.12 112 VAL A CA 1
ATOM 952 C C . VAL A 1 112 ? -8.510 -12.123 7.184 1.00 80.12 112 VAL A C 1
ATOM 954 O O . VAL A 1 112 ? -8.316 -13.274 6.783 1.00 80.12 112 VAL A O 1
ATOM 957 N N . GLY A 1 113 ? -9.061 -11.888 8.376 1.00 79.62 113 GLY A N 1
ATOM 958 C CA . GLY A 1 113 ? -9.413 -12.948 9.316 1.00 79.62 113 GLY A CA 1
ATOM 959 C C . GLY A 1 113 ? -8.197 -13.683 9.891 1.00 79.62 113 GLY A C 1
ATOM 960 O O . GLY A 1 113 ? -7.087 -13.156 9.972 1.00 79.62 113 GLY A O 1
ATOM 961 N N . VAL A 1 114 ? -8.405 -14.934 10.314 1.00 74.44 114 VAL A N 1
ATOM 962 C CA . VAL A 1 114 ? -7.389 -15.764 10.999 1.00 74.44 114 VAL A CA 1
ATOM 963 C C . VAL A 1 114 ? -6.204 -16.162 10.113 1.00 74.44 114 VAL A C 1
ATOM 965 O O . VAL A 1 114 ? -5.156 -16.541 10.629 1.00 74.44 114 VAL A O 1
ATOM 968 N N . HIS A 1 115 ? -6.339 -16.033 8.791 1.00 68.75 115 HIS A N 1
ATOM 969 C CA . HIS A 1 115 ? -5.297 -16.363 7.814 1.00 68.75 115 HIS A CA 1
ATOM 970 C C . HIS A 1 115 ? -4.086 -15.418 7.859 1.00 68.75 115 HIS A C 1
ATOM 972 O O . HIS A 1 115 ? -3.084 -15.686 7.205 1.00 68.75 115 HIS A O 1
ATOM 978 N N . ARG A 1 116 ? -4.158 -14.334 8.645 1.00 71.38 116 ARG A N 1
ATOM 979 C CA . ARG A 1 116 ? -3.039 -13.409 8.877 1.00 71.38 116 ARG A CA 1
ATOM 980 C C . ARG A 1 116 ? -1.950 -13.955 9.806 1.00 71.38 116 ARG A C 1
ATOM 982 O O . ARG A 1 116 ? -0.853 -13.407 9.832 1.00 71.38 116 ARG A O 1
ATOM 989 N N . ASN A 1 117 ? -2.251 -15.000 10.576 1.00 72.56 117 ASN A N 1
ATOM 990 C CA . ASN A 1 117 ? -1.282 -15.633 11.463 1.00 72.56 117 ASN A CA 1
ATOM 991 C C . ASN A 1 117 ? -0.447 -16.625 10.650 1.00 72.56 117 ASN A C 1
ATOM 993 O O . ASN A 1 117 ? -0.865 -17.762 10.427 1.00 72.56 117 ASN A O 1
ATOM 997 N N . TYR A 1 118 ? 0.712 -16.174 10.176 1.00 67.06 118 TYR A N 1
ATOM 998 C CA . TYR A 1 118 ? 1.694 -17.064 9.566 1.00 67.06 118 TYR A CA 1
ATOM 999 C C . TYR A 1 118 ? 2.372 -17.900 10.669 1.00 67.06 118 TYR A C 1
ATOM 1001 O O . TYR A 1 118 ? 2.681 -17.338 11.723 1.00 67.06 118 TYR A O 1
ATOM 1009 N N . PRO A 1 119 ? 2.539 -19.221 10.472 1.00 59.53 119 PRO A N 1
ATOM 1010 C CA . PRO A 1 119 ? 3.241 -20.089 11.416 1.00 59.53 119 PRO A CA 1
ATOM 1011 C C . PRO A 1 119 ? 4.735 -19.768 11.527 1.00 59.53 119 PRO A C 1
ATOM 1013 O O . PRO A 1 119 ? 5.309 -19.236 10.547 1.00 59.53 119 PRO A O 1
#